Protein AF-A0A967LYU1-F1 (afdb_monomer_lite)

Structure (mmCIF, N/CA/C/O backbone):
data_AF-A0A967LYU1-F1
#
_entry.id   AF-A0A967LYU1-F1
#
loop_
_atom_site.group_PDB
_atom_site.id
_atom_site.type_symbol
_atom_site.label_atom_id
_atom_site.label_alt_id
_atom_site.label_comp_id
_atom_site.label_asym_id
_atom_site.label_entity_id
_atom_site.label_seq_id
_atom_site.pdbx_PDB_ins_code
_atom_site.Cartn_x
_atom_site.Cartn_y
_atom_site.Cartn_z
_atom_site.occupancy
_atom_site.B_iso_or_equiv
_atom_site.auth_seq_id
_atom_site.auth_comp_id
_atom_site.auth_asym_id
_atom_site.auth_atom_id
_atom_site.pdbx_PDB_model_num
ATOM 1 N N . MET A 1 1 ? 32.758 17.724 -33.405 1.00 44.81 1 MET A N 1
ATOM 2 C CA . MET A 1 1 ? 33.498 16.741 -32.585 1.00 44.81 1 MET A CA 1
ATOM 3 C C . MET A 1 1 ? 33.415 15.389 -33.288 1.00 44.81 1 MET A C 1
ATOM 5 O O . MET A 1 1 ? 32.341 14.811 -33.325 1.00 44.81 1 MET A O 1
ATOM 9 N N . ARG A 1 2 ? 34.485 14.933 -33.956 1.00 38.00 2 ARG A N 1
ATOM 10 C CA . ARG A 1 2 ? 34.539 13.580 -34.544 1.00 38.00 2 ARG A CA 1
ATOM 11 C C . ARG A 1 2 ? 34.979 12.623 -33.440 1.00 38.00 2 ARG A C 1
ATOM 13 O O . ARG A 1 2 ? 36.097 12.755 -32.949 1.00 38.00 2 ARG A O 1
ATOM 20 N N . LEU A 1 3 ? 34.100 11.717 -33.023 1.00 52.38 3 LEU A N 1
ATOM 21 C CA . LEU A 1 3 ? 34.439 10.693 -32.040 1.00 52.38 3 LEU A CA 1
ATOM 22 C C . LEU A 1 3 ? 35.198 9.561 -32.737 1.00 52.38 3 LEU A C 1
ATOM 24 O O . LEU A 1 3 ? 34.764 9.027 -33.756 1.00 52.38 3 LEU A O 1
ATOM 28 N N . ARG A 1 4 ? 36.376 9.255 -32.197 1.00 47.56 4 ARG A N 1
ATOM 29 C CA . ARG A 1 4 ? 37.277 8.197 -32.649 1.00 47.56 4 ARG A CA 1
ATOM 30 C C . ARG A 1 4 ? 36.665 6.847 -32.276 1.00 47.56 4 ARG A C 1
ATOM 32 O O . ARG A 1 4 ? 36.480 6.570 -31.096 1.00 47.56 4 ARG A O 1
ATOM 39 N N . GLN A 1 5 ? 36.379 6.014 -33.272 1.00 56.31 5 GLN A N 1
ATOM 40 C CA . GLN A 1 5 ? 36.040 4.610 -33.051 1.00 56.31 5 GLN A CA 1
ATOM 41 C C . GLN A 1 5 ? 37.274 3.902 -32.453 1.00 56.31 5 GLN A C 1
ATOM 43 O O . GLN A 1 5 ? 38.382 4.111 -32.966 1.00 56.31 5 GLN A O 1
ATOM 48 N N . PRO A 1 6 ? 37.145 3.112 -31.370 1.00 48.66 6 PRO A N 1
ATOM 49 C CA . PRO A 1 6 ? 38.273 2.361 -30.844 1.00 48.66 6 PRO A CA 1
ATOM 50 C C . PRO A 1 6 ? 38.676 1.306 -31.875 1.00 48.66 6 PRO A C 1
ATOM 52 O O . PRO A 1 6 ? 37.898 0.426 -32.240 1.00 48.66 6 PRO A O 1
ATOM 55 N N . SER A 1 7 ? 39.895 1.435 -32.388 1.00 59.81 7 SER A N 1
ATOM 56 C CA . SER A 1 7 ? 40.501 0.474 -33.298 1.00 59.81 7 SER A CA 1
ATOM 57 C C . SER A 1 7 ? 40.916 -0.765 -32.506 1.00 59.81 7 SER A C 1
ATOM 59 O O . SER A 1 7 ? 41.980 -0.774 -31.888 1.00 59.81 7 SER A O 1
ATOM 61 N N . GLY A 1 8 ? 40.061 -1.785 -32.514 1.00 43.12 8 GLY A N 1
ATOM 62 C CA . GLY A 1 8 ? 40.351 -3.108 -31.963 1.00 43.12 8 GLY A CA 1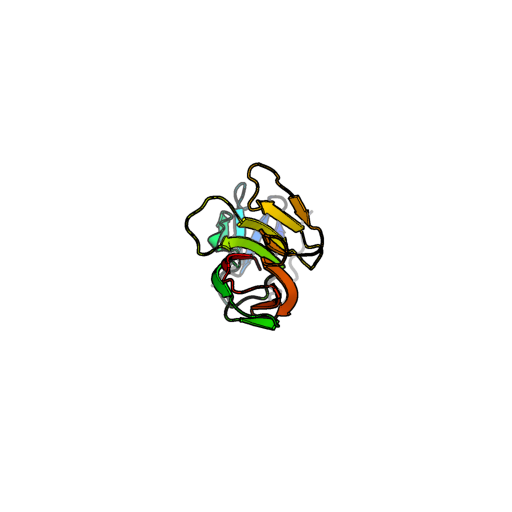
ATOM 63 C C . GLY A 1 8 ? 39.130 -3.727 -31.288 1.00 43.12 8 GLY A C 1
ATOM 64 O O . GLY A 1 8 ? 38.705 -3.246 -30.247 1.00 43.12 8 GLY A O 1
ATOM 65 N N . GLY A 1 9 ? 38.583 -4.790 -31.888 1.00 45.00 9 GLY A N 1
ATOM 66 C CA . GLY A 1 9 ? 37.728 -5.770 -31.207 1.00 45.00 9 GLY A CA 1
ATOM 67 C C . GLY A 1 9 ? 36.531 -5.213 -30.433 1.00 45.00 9 GLY A C 1
ATOM 68 O O . GLY A 1 9 ? 36.487 -5.353 -29.219 1.00 45.00 9 GLY A O 1
ATOM 69 N N . GLY A 1 10 ? 35.575 -4.613 -31.152 1.00 46.66 10 GLY A N 1
ATOM 70 C CA . GLY A 1 10 ? 34.153 -4.551 -30.784 1.00 46.66 10 GLY A CA 1
ATOM 71 C C . GLY A 1 10 ? 33.821 -4.256 -29.322 1.00 46.66 10 GLY A C 1
ATOM 72 O O . GLY A 1 10 ? 33.172 -5.066 -28.669 1.00 46.66 10 GLY A O 1
ATOM 73 N N . ALA A 1 11 ? 34.210 -3.091 -28.804 1.00 50.78 11 ALA A N 1
ATOM 74 C CA . ALA A 1 11 ? 33.555 -2.575 -27.609 1.00 50.78 11 ALA A CA 1
ATOM 75 C C . ALA A 1 11 ? 32.150 -2.098 -28.011 1.00 50.78 11 ALA A C 1
ATOM 77 O O . ALA A 1 11 ? 31.984 -1.004 -28.552 1.00 50.78 11 ALA A O 1
ATOM 78 N N . ASP A 1 12 ? 31.159 -2.964 -27.797 1.00 57.06 12 ASP A N 1
ATOM 79 C CA . ASP A 1 12 ? 29.726 -2.695 -27.917 1.00 57.06 12 ASP A CA 1
ATOM 80 C C . ASP A 1 12 ? 29.292 -1.586 -26.952 1.00 57.06 12 ASP A C 1
ATOM 82 O O . ASP A 1 12 ? 28.804 -1.831 -25.848 1.00 57.06 12 ASP A O 1
ATOM 86 N N . LEU A 1 13 ? 29.515 -0.342 -27.358 1.00 63.72 13 LEU A N 1
ATOM 87 C CA . LEU A 1 13 ? 29.147 0.829 -26.581 1.00 63.72 13 LEU A 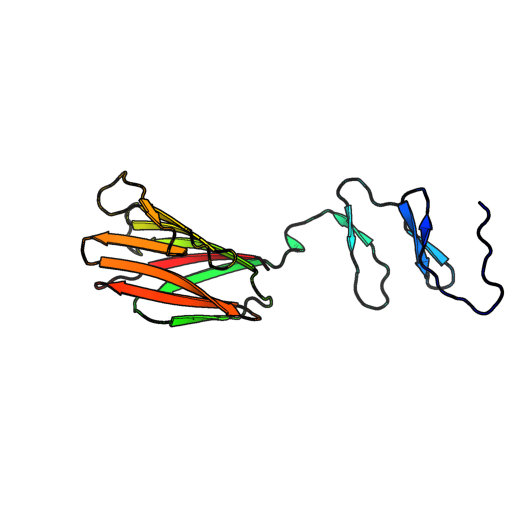CA 1
ATOM 88 C C . LEU A 1 13 ? 27.778 1.316 -27.044 1.00 63.72 13 LEU A C 1
ATOM 90 O O . LEU A 1 13 ? 27.624 1.786 -28.169 1.00 63.72 13 LEU A O 1
ATOM 94 N N . SER A 1 14 ? 26.785 1.222 -26.160 1.00 67.00 14 SER A N 1
ATOM 95 C CA . SER A 1 14 ? 25.561 2.009 -26.311 1.00 67.00 14 SER A CA 1
ATOM 96 C C . SER A 1 14 ? 25.877 3.463 -25.977 1.00 67.00 14 SER A C 1
ATOM 98 O O . SER A 1 14 ? 26.458 3.743 -24.927 1.00 67.00 14 SER A O 1
ATOM 100 N N . PHE A 1 15 ? 25.524 4.390 -26.865 1.00 73.62 15 PHE A N 1
ATOM 101 C CA . PHE A 1 15 ? 25.709 5.822 -26.635 1.00 73.62 15 PHE A CA 1
ATOM 102 C C . PHE A 1 15 ? 24.443 6.602 -26.982 1.00 73.62 15 PHE A C 1
ATOM 104 O O . PHE A 1 15 ? 23.700 6.238 -27.896 1.00 73.62 15 PHE A O 1
ATOM 111 N N . LEU A 1 16 ? 24.218 7.681 -26.231 1.00 77.69 16 LEU A N 1
ATOM 112 C CA . LEU A 1 16 ? 23.189 8.676 -26.513 1.00 77.69 16 LEU A CA 1
ATOM 113 C C . LEU A 1 16 ? 23.742 9.669 -27.529 1.00 77.69 16 LEU A C 1
ATOM 115 O O . LEU A 1 16 ? 24.867 10.154 -27.370 1.00 77.69 16 LEU A O 1
ATOM 119 N N . THR A 1 17 ? 22.971 9.980 -28.567 1.00 79.81 17 THR A N 1
ATOM 120 C CA . THR A 1 17 ? 23.340 11.064 -29.481 1.00 79.81 17 THR A CA 1
ATOM 121 C C . THR A 1 17 ? 22.752 12.396 -29.018 1.00 79.81 17 THR A C 1
ATOM 123 O O . THR A 1 17 ? 21.916 12.464 -28.117 1.00 79.81 17 THR A O 1
ATOM 126 N N . THR A 1 18 ? 23.192 13.487 -29.644 1.00 76.12 18 THR A N 1
ATOM 127 C CA . THR A 1 18 ? 22.700 14.843 -29.368 1.00 76.12 18 THR A CA 1
ATOM 128 C C . THR A 1 18 ? 21.202 15.013 -29.619 1.00 76.12 18 THR A C 1
ATOM 130 O O . THR A 1 18 ? 20.627 15.980 -29.132 1.00 76.12 18 THR A O 1
ATOM 133 N N . ASN A 1 19 ? 20.575 14.093 -30.360 1.00 77.75 19 ASN A N 1
ATOM 134 C CA . ASN A 1 19 ? 19.145 14.120 -30.660 1.00 77.75 19 ASN A CA 1
ATOM 135 C C . ASN A 1 19 ? 18.312 13.211 -29.732 1.00 77.75 19 ASN A C 1
ATOM 137 O O . ASN A 1 19 ? 17.124 13.032 -29.978 1.00 77.75 19 ASN A O 1
ATOM 141 N N . GLY A 1 20 ? 18.907 12.636 -28.677 1.00 76.56 20 GLY A N 1
ATOM 142 C CA . GLY A 1 20 ? 18.196 11.806 -27.690 1.00 76.56 20 GLY A CA 1
ATOM 143 C C . GLY A 1 20 ? 17.872 10.376 -28.145 1.00 76.56 20 GLY A C 1
ATOM 144 O O . GLY A 1 20 ? 17.233 9.623 -27.420 1.00 76.56 20 GLY A O 1
ATOM 145 N N . ASP A 1 21 ? 18.319 9.989 -29.333 1.00 83.50 21 ASP A N 1
ATOM 146 C CA . ASP A 1 21 ? 18.338 8.619 -29.837 1.00 83.50 21 ASP A CA 1
ATOM 147 C C . ASP A 1 21 ? 19.487 7.805 -29.227 1.00 83.50 21 ASP A C 1
ATOM 149 O O . ASP A 1 21 ? 20.522 8.341 -28.816 1.00 83.50 21 ASP A O 1
ATOM 153 N N . MET A 1 22 ? 19.298 6.487 -29.200 1.00 85.25 22 MET A N 1
ATOM 154 C CA . MET A 1 22 ? 20.253 5.535 -28.647 1.00 85.25 22 MET A CA 1
ATOM 155 C C . MET A 1 22 ? 20.734 4.583 -29.739 1.00 85.25 22 MET A C 1
ATOM 157 O O . MET A 1 22 ? 19.934 4.004 -30.471 1.00 85.25 22 MET A O 1
ATOM 161 N N . VAL A 1 23 ? 22.046 4.380 -29.835 1.00 82.69 23 VAL A N 1
ATOM 162 C CA . VAL A 1 23 ? 22.607 3.312 -30.674 1.00 82.69 23 VAL A CA 1
ATOM 163 C C . VAL A 1 23 ? 22.715 2.042 -29.834 1.00 82.69 23 VAL A C 1
ATOM 165 O O . VAL A 1 23 ? 23.359 2.050 -28.787 1.00 82.69 23 VAL A O 1
ATOM 168 N N . VAL A 1 24 ? 22.053 0.970 -30.271 1.00 79.38 24 VAL A N 1
ATOM 169 C CA . VAL A 1 24 ? 21.957 -0.328 -29.585 1.00 79.38 24 VAL A CA 1
ATOM 170 C C . VAL A 1 24 ? 22.561 -1.446 -30.428 1.00 79.38 24 VAL A C 1
ATOM 172 O O . VAL A 1 24 ? 22.731 -1.313 -31.640 1.00 79.38 24 VAL A O 1
ATOM 175 N N . ARG A 1 25 ? 22.859 -2.585 -29.800 1.00 78.19 25 ARG A N 1
ATOM 176 C CA . ARG A 1 25 ? 23.285 -3.783 -30.528 1.00 78.19 25 ARG A CA 1
ATOM 177 C C . ARG A 1 25 ? 22.097 -4.404 -31.277 1.00 78.19 25 ARG A C 1
ATOM 179 O O . ARG A 1 25 ? 21.074 -4.718 -30.667 1.00 78.19 25 ARG A O 1
ATOM 186 N N . GLY A 1 26 ? 22.240 -4.586 -32.585 1.00 74.31 26 GLY A N 1
ATOM 187 C CA . GLY A 1 26 ? 21.353 -5.387 -33.426 1.00 74.31 26 GLY A CA 1
ATOM 188 C C . GLY A 1 26 ? 21.762 -6.857 -33.504 1.00 74.31 26 GLY A C 1
ATOM 189 O O . GLY A 1 26 ? 22.657 -7.308 -32.795 1.00 74.31 26 GLY A O 1
ATOM 190 N N . LEU A 1 27 ? 21.087 -7.631 -34.356 1.00 72.94 27 LEU A N 1
ATOM 191 C CA . LEU A 1 27 ? 21.417 -9.055 -34.542 1.00 72.94 27 LEU A CA 1
ATOM 192 C C . LEU A 1 27 ? 22.729 -9.255 -35.314 1.00 72.94 27 LEU A C 1
ATOM 194 O O . LEU A 1 27 ? 23.469 -10.194 -35.033 1.00 72.94 27 LEU A O 1
ATOM 198 N N . THR A 1 28 ? 23.014 -8.370 -36.267 1.00 76.19 28 THR A N 1
ATOM 199 C CA . THR A 1 28 ? 24.223 -8.403 -37.104 1.00 76.19 28 THR A CA 1
ATOM 200 C C . THR A 1 28 ? 25.041 -7.121 -37.004 1.00 76.19 28 THR A C 1
ATOM 202 O O . THR A 1 28 ? 26.265 -7.190 -37.034 1.00 76.19 28 THR A O 1
ATOM 205 N N . ASP A 1 29 ? 24.384 -5.973 -36.821 1.00 80.62 29 ASP A N 1
ATOM 206 C CA . ASP A 1 29 ? 25.004 -4.647 -36.852 1.00 80.62 29 ASP A CA 1
ATOM 207 C C . ASP A 1 29 ? 24.508 -3.763 -35.705 1.00 80.62 29 ASP A C 1
ATOM 209 O O . ASP A 1 29 ? 23.533 -4.084 -35.026 1.00 80.62 29 ASP A O 1
ATOM 213 N N . ALA A 1 30 ? 25.164 -2.625 -35.480 1.00 80.75 30 ALA A N 1
ATOM 214 C CA . ALA A 1 30 ? 24.623 -1.600 -34.594 1.00 80.75 30 ALA A CA 1
ATOM 215 C C . ALA A 1 30 ? 23.359 -0.988 -35.215 1.00 80.75 30 ALA A C 1
ATOM 217 O O . ALA A 1 30 ? 23.334 -0.633 -36.393 1.00 80.75 30 ALA A O 1
ATOM 218 N N . GLU A 1 31 ? 22.320 -0.826 -34.408 1.00 85.44 31 GLU A N 1
ATOM 219 C CA . GLU A 1 31 ? 21.038 -0.276 -34.826 1.00 85.44 31 GLU A CA 1
ATOM 220 C C . GLU A 1 31 ? 20.716 0.993 -34.047 1.00 85.44 31 GLU A C 1
ATOM 222 O O . GLU A 1 31 ? 21.157 1.196 -32.916 1.00 85.44 31 GLU A O 1
ATOM 227 N N . ARG A 1 32 ? 19.920 1.865 -34.657 1.00 84.31 32 ARG A N 1
ATOM 228 C CA . ARG A 1 32 ? 19.499 3.126 -34.055 1.00 84.31 32 ARG A CA 1
ATOM 229 C C . ARG A 1 32 ? 18.088 2.974 -33.500 1.00 84.31 32 ARG A C 1
ATOM 231 O O . ARG A 1 32 ? 17.146 2.798 -34.267 1.00 84.31 32 ARG A O 1
ATOM 238 N N . LEU A 1 33 ? 17.936 3.089 -32.187 1.00 87.62 33 LEU A N 1
ATOM 239 C CA . LEU A 1 33 ? 16.646 3.299 -31.546 1.00 87.62 33 LEU A CA 1
ATOM 240 C C . LEU A 1 33 ? 16.360 4.803 -31.567 1.00 87.62 33 LEU A C 1
ATOM 242 O O . LEU A 1 33 ? 17.081 5.580 -30.937 1.00 87.62 33 LEU A O 1
ATOM 246 N N . ALA A 1 34 ? 15.347 5.215 -32.333 1.00 88.69 34 ALA A N 1
ATOM 247 C CA . ALA A 1 34 ? 14.929 6.614 -32.409 1.00 88.69 34 ALA A CA 1
ATOM 248 C C . ALA A 1 34 ? 14.614 7.174 -31.013 1.00 88.69 34 ALA A C 1
ATOM 250 O O . ALA A 1 34 ? 14.330 6.413 -30.093 1.00 88.69 34 ALA A O 1
ATOM 251 N N . SER A 1 35 ? 14.673 8.494 -30.848 1.00 89.56 35 SER A N 1
ATOM 252 C CA . SER A 1 35 ? 14.219 9.151 -29.620 1.00 89.56 35 SER A CA 1
ATOM 253 C C . SER A 1 35 ? 12.742 8.841 -29.361 1.00 89.56 35 SER A C 1
ATOM 255 O O . SER A 1 35 ? 11.951 8.857 -30.307 1.00 89.56 35 SER A O 1
ATOM 257 N N . GLY A 1 36 ? 12.374 8.612 -28.100 1.00 89.06 36 GLY A N 1
ATOM 258 C CA . GLY A 1 36 ? 10.972 8.474 -27.706 1.00 89.06 36 GLY A CA 1
ATOM 259 C C . GLY A 1 36 ? 10.170 9.749 -27.968 1.00 89.06 36 GLY A C 1
ATOM 260 O O . GLY A 1 36 ? 10.723 10.852 -28.055 1.00 89.06 36 GLY A O 1
ATOM 261 N N . ALA A 1 37 ? 8.860 9.592 -28.100 1.00 90.50 37 ALA A N 1
ATOM 262 C CA . ALA A 1 37 ? 7.902 10.680 -28.144 1.00 90.50 37 ALA A CA 1
ATOM 263 C C . ALA A 1 37 ? 7.677 11.295 -26.749 1.00 90.50 37 ALA A C 1
ATOM 265 O O . ALA A 1 37 ? 8.168 10.825 -25.720 1.00 90.50 37 ALA A O 1
ATOM 266 N N . VAL A 1 38 ? 6.914 12.390 -26.708 1.00 89.62 38 VAL A N 1
ATOM 267 C CA . VAL A 1 38 ? 6.494 13.013 -25.446 1.00 89.62 38 VAL A CA 1
ATOM 268 C C . VAL A 1 38 ? 5.687 12.003 -24.622 1.00 89.62 38 VAL A C 1
ATOM 270 O O . VAL A 1 38 ? 4.758 11.401 -25.145 1.00 89.62 38 VAL A O 1
ATOM 273 N N . ASN A 1 39 ? 6.007 11.885 -23.329 1.00 88.19 39 ASN A N 1
ATOM 274 C CA . ASN A 1 39 ? 5.415 10.946 -22.359 1.00 88.19 39 ASN A CA 1
ATOM 275 C C . ASN A 1 39 ? 5.771 9.463 -22.545 1.00 88.19 39 ASN A C 1
ATOM 277 O O . ASN A 1 39 ? 5.265 8.628 -21.791 1.00 88.19 39 ASN A O 1
ATOM 281 N N . GLU A 1 40 ? 6.683 9.141 -23.461 1.00 91.25 40 GLU A N 1
ATOM 282 C CA . GLU A 1 40 ? 7.263 7.807 -23.532 1.00 91.25 40 GLU A CA 1
ATOM 283 C C . GLU A 1 40 ? 8.500 7.688 -22.636 1.00 91.25 40 GLU A C 1
ATOM 285 O O . GLU A 1 40 ? 9.259 8.639 -22.426 1.00 91.25 40 GLU A O 1
ATOM 290 N N . PHE A 1 41 ? 8.729 6.484 -22.124 1.00 89.88 41 PHE A N 1
ATOM 291 C CA . PHE A 1 41 ? 9.934 6.136 -21.382 1.00 89.88 41 PHE A CA 1
ATOM 292 C C . PHE A 1 41 ? 10.548 4.850 -21.927 1.00 89.88 41 PHE A C 1
ATOM 294 O O . PHE A 1 41 ? 9.867 3.999 -22.500 1.00 89.88 41 PHE A O 1
ATOM 301 N N . LEU A 1 42 ? 11.863 4.721 -21.759 1.00 90.56 42 LEU A N 1
ATOM 302 C CA . LEU A 1 42 ? 12.600 3.557 -22.226 1.00 90.56 42 LEU A CA 1
ATOM 303 C C . LEU A 1 42 ? 12.369 2.388 -21.261 1.00 90.56 42 LEU A C 1
ATOM 305 O O . LEU A 1 42 ? 12.765 2.450 -20.096 1.00 90.56 42 LEU A O 1
ATOM 309 N N . MET A 1 43 ? 11.754 1.314 -21.748 1.00 90.50 43 MET A N 1
ATOM 310 C CA . MET A 1 43 ? 11.451 0.107 -20.986 1.00 90.50 43 MET A CA 1
ATOM 311 C C . MET A 1 43 ? 12.273 -1.081 -21.491 1.00 90.50 43 MET A C 1
ATOM 313 O O . MET A 1 43 ? 12.315 -1.375 -22.686 1.00 90.50 43 MET A O 1
ATOM 317 N N . GLY A 1 44 ? 12.909 -1.802 -20.566 1.00 89.44 44 GLY A N 1
ATOM 318 C CA . GLY A 1 44 ? 13.560 -3.076 -20.867 1.00 89.44 44 GLY A CA 1
ATOM 319 C C . GLY A 1 44 ? 12.540 -4.197 -21.078 1.00 89.44 44 GLY A C 1
ATOM 320 O O . GLY A 1 44 ? 11.577 -4.304 -20.326 1.00 89.44 44 GLY A O 1
ATOM 321 N N . GLN A 1 45 ? 12.773 -5.059 -22.069 1.00 88.62 45 GLN A N 1
ATOM 322 C CA . GLN A 1 45 ? 11.862 -6.161 -22.420 1.00 88.6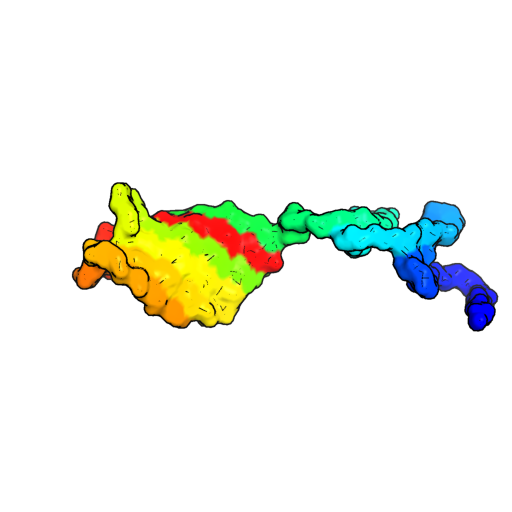2 45 GLN A CA 1
ATOM 323 C C . GLN A 1 45 ? 12.293 -7.531 -21.865 1.00 88.62 45 GLN A C 1
ATOM 325 O O . GLN A 1 45 ? 11.663 -8.544 -22.149 1.00 88.62 45 GLN A O 1
ATOM 330 N N . GLY A 1 46 ? 13.363 -7.576 -21.069 1.00 85.50 46 GLY A N 1
ATOM 331 C CA . GLY A 1 46 ? 13.977 -8.816 -20.595 1.00 85.50 46 GLY A CA 1
ATOM 332 C C . GLY A 1 46 ? 15.274 -9.154 -21.333 1.00 85.50 46 GLY A C 1
ATOM 333 O O . GLY A 1 46 ? 15.706 -8.446 -22.243 1.00 85.50 46 GLY A O 1
ATOM 334 N N . ALA A 1 47 ? 15.943 -10.217 -20.886 1.00 85.12 47 ALA A N 1
ATOM 335 C CA . ALA A 1 47 ? 17.269 -10.576 -21.376 1.00 85.12 47 ALA A CA 1
ATOM 336 C C . ALA A 1 47 ? 17.253 -10.918 -22.877 1.00 85.12 47 ALA A C 1
ATOM 338 O O . ALA A 1 47 ? 16.425 -11.700 -23.335 1.00 85.12 47 ALA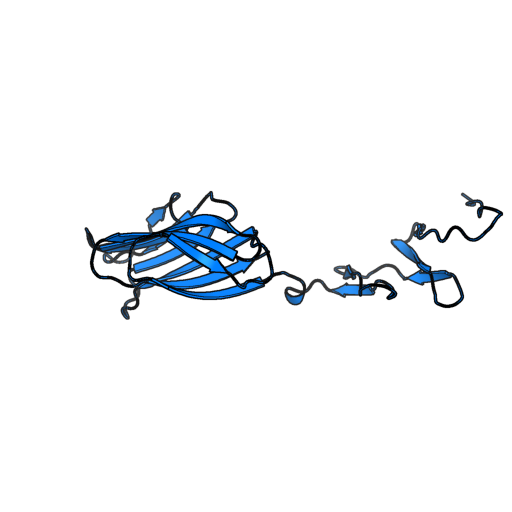 A O 1
ATOM 339 N N . GLY A 1 48 ? 18.194 -10.346 -23.632 1.00 80.25 48 GLY A N 1
ATOM 340 C CA . GLY A 1 48 ? 18.351 -10.601 -25.068 1.00 80.25 48 GLY A CA 1
ATOM 341 C C . GLY A 1 48 ? 17.379 -9.841 -25.977 1.00 80.25 48 GLY A C 1
ATOM 342 O O . GLY A 1 48 ? 17.518 -9.923 -27.195 1.00 80.25 48 GLY A O 1
ATOM 343 N N . LEU A 1 49 ? 16.438 -9.077 -25.415 1.00 84.94 49 LEU A N 1
ATOM 344 C CA . LEU A 1 49 ? 15.531 -8.213 -26.168 1.00 84.94 49 LEU A CA 1
ATOM 345 C C . LEU A 1 49 ? 15.985 -6.752 -26.086 1.00 84.94 49 LEU A C 1
ATOM 347 O O . LEU A 1 49 ? 16.505 -6.296 -25.064 1.00 84.94 49 LEU A O 1
ATOM 351 N N . LYS A 1 50 ? 15.796 -6.011 -27.180 1.00 83.44 50 LYS A N 1
ATOM 352 C CA . LYS A 1 50 ? 16.086 -4.572 -27.227 1.00 83.44 50 LYS A CA 1
ATOM 353 C C . LYS A 1 50 ? 15.061 -3.817 -26.374 1.00 83.44 50 LYS A C 1
ATOM 355 O O . LYS A 1 50 ? 13.923 -4.261 -26.269 1.00 83.44 50 LYS A O 1
ATOM 360 N N . PRO A 1 51 ? 15.427 -2.688 -25.754 1.00 88.62 51 PRO A N 1
ATOM 361 C CA . PRO A 1 51 ? 14.448 -1.862 -25.067 1.00 88.62 51 PRO A CA 1
ATOM 362 C C . PRO A 1 51 ? 13.512 -1.178 -26.071 1.00 88.62 51 PRO A C 1
ATOM 364 O O . PRO A 1 51 ? 13.880 -0.952 -27.226 1.00 88.62 51 PRO A O 1
ATOM 367 N N . ILE A 1 52 ? 12.318 -0.826 -25.606 1.00 90.38 52 ILE A N 1
ATOM 368 C CA . ILE A 1 52 ? 11.299 -0.114 -26.383 1.00 90.38 52 ILE A CA 1
ATOM 369 C C . ILE A 1 52 ? 10.915 1.183 -25.685 1.00 90.38 52 ILE A C 1
ATOM 371 O O . ILE A 1 52 ? 11.068 1.310 -24.471 1.00 90.38 52 ILE A O 1
ATOM 375 N N . TRP A 1 53 ? 10.386 2.128 -26.451 1.00 91.88 53 TRP A N 1
ATOM 376 C CA . TRP A 1 53 ? 9.643 3.247 -25.889 1.00 91.88 53 TRP A CA 1
ATOM 377 C C . TRP A 1 53 ? 8.221 2.787 -25.598 1.00 91.88 53 TRP A C 1
ATOM 379 O O . TRP A 1 53 ? 7.596 2.134 -26.433 1.00 91.88 53 TRP A O 1
ATOM 389 N N . ALA A 1 54 ? 7.756 3.055 -24.385 1.00 91.19 54 ALA A N 1
ATOM 390 C CA . ALA A 1 54 ? 6.412 2.719 -23.951 1.00 91.19 54 ALA A CA 1
ATOM 391 C C . ALA A 1 54 ? 5.749 3.949 -23.335 1.00 91.19 54 ALA A C 1
ATOM 393 O O . ALA A 1 54 ? 6.403 4.728 -22.635 1.00 91.19 54 ALA A O 1
ATOM 394 N N . ASP A 1 55 ? 4.445 4.081 -23.556 1.00 92.12 55 ASP A N 1
ATOM 395 C CA . ASP A 1 55 ? 3.616 5.046 -22.844 1.00 92.12 55 ASP A CA 1
ATOM 396 C C . ASP A 1 55 ? 3.574 4.708 -21.358 1.00 92.12 55 ASP A C 1
ATOM 398 O O . ASP A 1 55 ? 3.450 3.544 -20.975 1.00 92.12 55 ASP A O 1
ATOM 402 N N . PHE A 1 56 ? 3.619 5.715 -20.487 1.00 84.50 56 PHE A N 1
ATOM 403 C CA . PHE A 1 56 ? 3.375 5.473 -19.068 1.00 84.50 56 PHE A CA 1
ATOM 404 C C . PHE A 1 56 ? 1.957 4.939 -18.833 1.00 84.50 56 PHE A C 1
ATOM 406 O O . PHE A 1 56 ? 0.964 5.610 -19.107 1.00 84.50 56 PHE A O 1
ATOM 413 N N . SER A 1 57 ? 1.875 3.738 -18.258 1.00 86.12 57 SER A N 1
ATOM 414 C CA . SER A 1 57 ? 0.629 3.109 -17.831 1.00 86.12 57 SER A CA 1
ATOM 415 C C . SER A 1 57 ? 0.701 2.703 -16.364 1.00 86.12 57 SER A C 1
ATOM 417 O O . SER A 1 57 ? 1.719 2.203 -15.878 1.00 86.12 57 SER A O 1
ATOM 419 N N . PHE A 1 58 ? -0.435 2.824 -15.673 1.00 82.38 58 PHE A N 1
ATOM 420 C CA . PHE A 1 58 ? -0.635 2.253 -14.340 1.00 82.38 58 PHE A CA 1
ATOM 421 C C . PHE A 1 58 ? -0.437 0.731 -14.311 1.00 82.38 58 PHE A C 1
ATOM 423 O O . PHE A 1 58 ? -0.262 0.159 -13.236 1.00 82.38 58 PHE A O 1
ATOM 430 N N . ASP A 1 59 ? -0.459 0.053 -15.458 1.00 85.25 59 ASP A N 1
ATOM 431 C CA . ASP A 1 59 ? -0.186 -1.384 -15.569 1.00 85.25 59 ASP A CA 1
ATOM 432 C C . ASP A 1 59 ? 1.265 -1.765 -15.332 1.00 85.25 59 ASP A C 1
ATOM 434 O O . ASP A 1 59 ? 1.530 -2.891 -14.920 1.00 85.25 59 ASP A O 1
ATOM 438 N N . TYR A 1 60 ? 2.181 -0.807 -15.448 1.00 85.19 60 TYR A N 1
ATOM 439 C CA . TYR A 1 60 ? 3.585 -1.010 -15.107 1.00 85.19 60 TYR A CA 1
ATOM 440 C C . TYR A 1 60 ? 3.892 -0.756 -13.629 1.00 85.19 60 TYR A C 1
ATOM 442 O O . TYR A 1 60 ? 5.019 -0.968 -13.187 1.00 85.19 60 TYR A O 1
ATOM 450 N N . MET A 1 61 ? 2.902 -0.312 -12.849 1.00 87.69 61 MET A N 1
ATOM 451 C CA . MET A 1 61 ? 3.052 -0.125 -11.411 1.00 87.69 61 MET A CA 1
ATOM 452 C C . MET A 1 61 ? 2.712 -1.402 -10.648 1.00 87.69 61 MET A C 1
ATOM 454 O O . MET A 1 61 ? 1.687 -2.042 -10.891 1.00 87.69 61 MET A O 1
ATOM 458 N N . ASN A 1 62 ? 3.521 -1.698 -9.632 1.00 94.12 62 ASN A N 1
ATOM 459 C CA . ASN A 1 62 ? 3.178 -2.676 -8.610 1.00 94.12 62 ASN A CA 1
ATOM 460 C C . ASN A 1 62 ? 1.964 -2.172 -7.824 1.00 94.12 62 ASN A C 1
ATOM 462 O O . ASN A 1 62 ? 2.065 -1.235 -7.030 1.00 94.12 62 ASN A O 1
ATOM 466 N N . LYS A 1 63 ? 0.802 -2.776 -8.073 1.00 94.88 63 LYS A N 1
ATOM 467 C CA . LYS A 1 63 ? -0.465 -2.403 -7.445 1.00 94.88 63 LYS A CA 1
ATOM 468 C C . LYS A 1 63 ? -1.242 -3.638 -7.021 1.00 94.88 63 LYS A C 1
ATOM 470 O O . LYS A 1 63 ? -1.274 -4.636 -7.735 1.00 94.88 63 LYS A O 1
ATOM 475 N N . HIS A 1 64 ? -1.898 -3.559 -5.871 1.00 95.88 64 HIS A N 1
ATOM 476 C CA . HIS A 1 64 ? -2.798 -4.604 -5.399 1.00 95.88 64 HIS A CA 1
ATOM 477 C C . HIS A 1 64 ? -4.015 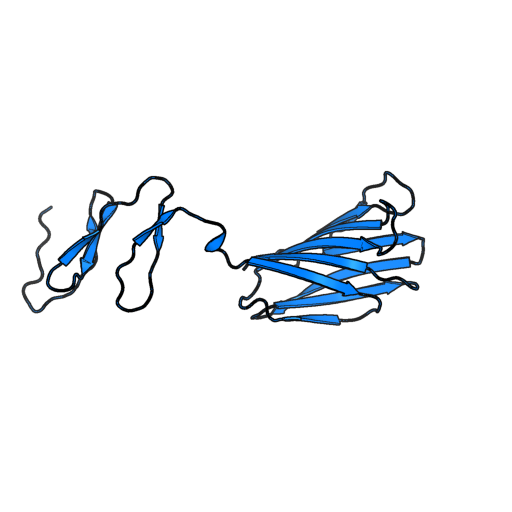-3.988 -4.719 1.00 95.88 64 HIS A C 1
ATOM 479 O O . HIS A 1 64 ? -3.875 -3.161 -3.818 1.00 95.88 64 HIS A O 1
ATOM 485 N N . VAL A 1 65 ? -5.207 -4.415 -5.134 1.00 96.25 65 VAL A N 1
ATOM 486 C CA . VAL A 1 65 ? -6.461 -4.092 -4.451 1.00 96.25 65 VAL A CA 1
ATOM 487 C C . VAL A 1 65 ? -6.895 -5.323 -3.683 1.00 96.25 65 VAL A C 1
ATOM 489 O O . VAL A 1 65 ? -7.119 -6.374 -4.278 1.00 96.25 65 VAL A O 1
ATOM 492 N N . GLY A 1 66 ? -7.027 -5.185 -2.370 1.00 96.69 66 GLY A N 1
ATOM 493 C CA . GLY A 1 66 ? -7.405 -6.292 -1.509 1.00 96.69 66 GLY A CA 1
ATOM 494 C C . GLY A 1 66 ? -8.537 -5.941 -0.561 1.00 96.69 66 GLY A C 1
ATOM 495 O O . GLY A 1 66 ? -8.979 -4.790 -0.446 1.00 96.69 66 GLY A O 1
ATOM 496 N N . TYR A 1 67 ? -9.009 -6.967 0.139 1.00 95.81 67 TYR A N 1
ATOM 497 C CA . TYR A 1 67 ? -9.996 -6.814 1.189 1.00 95.81 67 TYR A CA 1
ATOM 498 C C . TYR A 1 67 ? -9.763 -7.769 2.351 1.00 95.81 67 TYR A C 1
ATOM 500 O O . TYR A 1 67 ? -9.200 -8.846 2.180 1.00 95.81 67 TYR A O 1
ATOM 508 N N . PHE A 1 68 ? -10.232 -7.374 3.528 1.00 94.12 68 PHE A N 1
ATOM 509 C CA . PHE A 1 68 ? -10.304 -8.243 4.696 1.00 94.12 68 PHE A CA 1
ATOM 510 C C . PHE A 1 68 ? -11.368 -7.738 5.672 1.00 94.12 68 PHE A C 1
ATOM 512 O O . PHE A 1 68 ? -11.792 -6.583 5.607 1.00 94.12 68 PHE A O 1
ATOM 519 N N . THR A 1 69 ? -11.756 -8.604 6.604 1.00 92.88 69 THR A N 1
ATOM 520 C CA . THR A 1 69 ? -12.634 -8.271 7.729 1.00 92.88 69 THR A CA 1
ATOM 521 C C . THR A 1 69 ? -11.882 -8.523 9.031 1.00 92.88 69 THR A C 1
ATOM 523 O O . THR A 1 69 ? -11.113 -9.482 9.132 1.00 92.88 69 THR A O 1
ATOM 526 N N . ARG A 1 70 ? -12.090 -7.679 10.046 1.00 92.06 70 ARG A N 1
ATOM 527 C CA . ARG A 1 70 ? -11.458 -7.850 11.360 1.00 92.06 70 ARG A CA 1
ATOM 528 C C . ARG A 1 70 ? -12.457 -7.699 12.497 1.00 92.06 70 ARG A C 1
ATOM 530 O O . ARG A 1 70 ? -13.111 -6.670 12.584 1.00 92.06 70 ARG A O 1
ATOM 537 N N . SER A 1 71 ? -12.502 -8.695 13.382 1.00 89.81 71 SER A N 1
ATOM 538 C CA . SER A 1 71 ? -13.429 -8.779 14.522 1.00 89.81 71 SER A CA 1
ATOM 539 C C . SER A 1 71 ? -12.755 -8.997 15.884 1.00 89.81 71 SER A C 1
ATOM 541 O O . SER A 1 71 ? -13.436 -9.088 16.900 1.00 89.81 71 SER A O 1
ATOM 543 N N . VAL A 1 72 ? -11.418 -9.083 15.928 1.00 90.00 72 VAL A N 1
ATOM 544 C CA . VAL A 1 72 ? -10.647 -9.305 17.166 1.00 90.00 72 VAL A CA 1
ATOM 545 C C . VAL A 1 72 ? -9.408 -8.406 17.240 1.00 90.00 72 VAL A C 1
ATOM 547 O O . VAL A 1 72 ? -8.855 -8.008 16.214 1.00 90.00 72 VAL A O 1
ATOM 550 N N . SER A 1 73 ? -8.942 -8.089 18.450 1.00 94.38 73 SER A N 1
ATOM 551 C CA . SER A 1 73 ? -7.677 -7.367 18.671 1.00 94.38 73 SER A CA 1
ATOM 552 C C . SER A 1 73 ? -6.458 -8.208 18.287 1.00 94.38 73 SER A C 1
ATOM 554 O O . SER A 1 73 ? -6.526 -9.432 18.193 1.00 94.38 73 SER A O 1
ATOM 556 N N . GLY A 1 74 ? -5.330 -7.544 18.048 1.00 95.50 74 GLY A N 1
ATOM 557 C CA . GLY A 1 74 ? -4.040 -8.180 17.797 1.00 95.50 74 GLY A CA 1
ATOM 558 C C . GLY A 1 74 ? -3.510 -7.969 16.384 1.00 95.50 74 GLY A C 1
ATOM 559 O O . GLY A 1 74 ? -4.143 -7.340 15.533 1.00 95.50 74 GLY A O 1
ATOM 560 N N . GLY A 1 75 ? -2.310 -8.492 16.169 1.00 96.44 75 GLY A N 1
ATOM 561 C CA . GLY A 1 75 ? -1.552 -8.321 14.942 1.00 96.44 75 GLY A CA 1
ATOM 562 C C . GLY A 1 75 ? -1.863 -9.332 13.852 1.00 96.44 75 GLY A C 1
ATOM 563 O O . GLY A 1 75 ? -2.081 -10.506 14.144 1.00 96.44 75 GLY A O 1
ATOM 564 N N . VAL A 1 76 ? -1.839 -8.879 12.600 1.00 96.75 76 VAL A N 1
ATOM 565 C CA . VAL A 1 76 ? -2.045 -9.724 11.417 1.00 96.75 76 VAL A CA 1
ATOM 566 C C . VAL A 1 76 ? -1.103 -9.300 10.297 1.00 96.75 76 VAL A C 1
ATOM 568 O O . VAL A 1 76 ? -1.001 -8.109 9.994 1.00 96.75 76 VAL A O 1
ATOM 571 N N . SER A 1 77 ? -0.466 -10.283 9.661 1.00 97.25 77 SER A N 1
ATOM 572 C CA . SER A 1 77 ? 0.263 -10.109 8.403 1.00 97.25 77 SER A CA 1
ATOM 573 C C . SER A 1 77 ? -0.666 -10.341 7.215 1.00 97.25 77 SER A C 1
ATOM 575 O O . SER A 1 77 ? -1.370 -11.347 7.164 1.00 97.25 77 SER A O 1
ATOM 577 N N . TYR A 1 78 ? -0.615 -9.438 6.247 1.00 96.69 78 TYR A N 1
ATOM 578 C CA . TYR A 1 78 ? -1.245 -9.570 4.941 1.00 96.69 78 TYR A CA 1
ATOM 579 C C . TYR A 1 78 ? -0.131 -9.712 3.908 1.00 96.69 78 TYR A C 1
ATOM 581 O O . TYR A 1 78 ? 0.614 -8.761 3.677 1.00 96.69 78 TYR A O 1
ATOM 589 N N . THR A 1 79 ? 0.013 -10.914 3.358 1.00 96.81 79 THR A N 1
ATOM 590 C CA . THR A 1 79 ? 1.079 -11.325 2.430 1.00 96.81 79 THR A CA 1
ATOM 591 C C . THR A 1 79 ? 0.491 -11.662 1.054 1.00 96.81 79 THR A C 1
ATOM 593 O O . THR A 1 79 ? -0.727 -11.614 0.871 1.00 96.81 79 THR A O 1
ATOM 596 N N . GLY A 1 80 ? 1.332 -12.001 0.074 1.00 95.62 80 GLY A N 1
ATOM 597 C CA . GLY A 1 80 ? 0.881 -12.374 -1.272 1.00 95.62 80 GLY A CA 1
ATOM 598 C C . GLY A 1 80 ? 0.667 -11.204 -2.238 1.00 95.62 80 GLY A C 1
ATOM 599 O O . GLY A 1 80 ? 0.034 -11.380 -3.278 1.00 95.62 80 GLY A O 1
ATOM 600 N N . LEU A 1 81 ? 1.212 -10.017 -1.951 1.00 95.62 81 LEU A N 1
ATOM 601 C CA . LEU A 1 81 ? 1.157 -8.881 -2.880 1.00 95.62 81 LEU A CA 1
ATOM 602 C C . LEU A 1 81 ? 2.100 -9.053 -4.079 1.00 95.62 81 LEU A C 1
ATOM 604 O O . LEU A 1 81 ? 1.937 -8.368 -5.080 1.00 95.62 81 LEU A O 1
ATOM 608 N N . SER A 1 82 ? 3.074 -9.969 -3.997 1.00 94.50 82 SER A N 1
ATOM 609 C CA . SER A 1 82 ? 4.158 -10.170 -4.983 1.00 94.50 82 SER A CA 1
ATOM 610 C C . SER A 1 82 ? 5.128 -8.989 -5.132 1.00 94.50 82 SER A C 1
ATOM 612 O O . SER A 1 82 ? 6.017 -9.012 -5.978 1.00 94.50 82 SER A O 1
ATOM 614 N N . PHE A 1 83 ? 5.001 -7.970 -4.281 1.00 95.69 83 PHE A N 1
ATOM 615 C CA . PHE A 1 83 ? 5.919 -6.841 -4.175 1.00 95.69 83 PHE A CA 1
ATOM 616 C C . PHE A 1 83 ? 5.962 -6.330 -2.734 1.00 95.69 83 PHE A C 1
ATOM 618 O O . PHE A 1 83 ? 5.038 -6.559 -1.953 1.00 95.69 83 PHE A O 1
ATOM 625 N N . SER A 1 84 ? 7.022 -5.595 -2.389 1.00 95.25 84 SER A N 1
ATOM 626 C CA . SER A 1 84 ? 7.131 -4.934 -1.087 1.00 95.25 84 SER A CA 1
ATOM 627 C C . SER A 1 84 ? 6.400 -3.597 -1.151 1.00 95.25 84 SER A C 1
ATOM 629 O O . SER A 1 84 ? 6.930 -2.673 -1.778 1.00 95.25 84 SER A O 1
ATOM 631 N N . PRO A 1 85 ? 5.219 -3.456 -0.522 1.00 95.31 85 PRO A N 1
ATOM 632 C CA . PRO A 1 85 ? 4.444 -2.236 -0.639 1.00 95.31 85 PRO A CA 1
ATOM 633 C C . PRO A 1 85 ? 5.208 -1.061 -0.021 1.00 95.31 85 PRO A C 1
ATOM 635 O O . PRO A 1 85 ? 5.995 -1.209 0.920 1.00 95.31 85 PRO A O 1
ATOM 638 N N . LYS A 1 86 ? 4.997 0.120 -0.593 1.00 93.00 86 LYS A N 1
ATOM 639 C CA . LYS A 1 86 ? 5.554 1.401 -0.149 1.00 93.00 86 LYS A CA 1
ATOM 640 C C . LYS A 1 86 ? 4.469 2.384 0.241 1.00 93.00 86 LYS A C 1
ATOM 642 O O . LYS A 1 86 ? 4.780 3.345 0.915 1.00 93.00 86 LYS A O 1
ATOM 647 N N . MET A 1 87 ? 3.222 2.161 -0.160 1.00 94.19 87 MET A N 1
ATOM 648 C CA . MET A 1 87 ? 2.088 2.977 0.247 1.00 94.19 87 MET A CA 1
ATOM 649 C C . MET A 1 87 ? 0.838 2.127 0.389 1.00 94.19 87 MET A C 1
ATOM 651 O O . MET A 1 87 ? 0.627 1.193 -0.382 1.00 94.19 87 MET A O 1
ATOM 655 N N . MET A 1 88 ? -0.005 2.500 1.343 1.00 96.12 88 MET A N 1
ATOM 656 C CA . MET A 1 88 ? -1.317 1.914 1.543 1.00 96.12 88 MET A CA 1
ATOM 657 C C . MET A 1 88 ? -2.372 3.009 1.634 1.00 96.12 88 MET A C 1
ATOM 659 O O . MET A 1 88 ? -2.191 3.999 2.348 1.00 96.12 88 MET A O 1
ATOM 663 N N . PHE A 1 89 ? -3.498 2.775 0.972 1.00 96.75 89 PHE A N 1
ATOM 664 C CA . PHE A 1 89 ? -4.755 3.470 1.214 1.00 96.75 89 PHE A CA 1
ATOM 665 C C . PHE A 1 89 ? -5.766 2.479 1.769 1.00 96.75 89 PHE A C 1
ATOM 667 O O . PHE A 1 89 ? -5.865 1.357 1.278 1.00 96.75 89 PHE A O 1
ATOM 674 N N . PHE A 1 90 ? -6.529 2.903 2.768 1.00 96.81 90 PHE A N 1
ATOM 675 C CA . PHE A 1 90 ? -7.532 2.100 3.446 1.00 96.81 90 PHE A CA 1
ATOM 676 C C . PHE A 1 90 ? -8.885 2.791 3.371 1.00 96.81 90 PHE A C 1
ATOM 678 O O . PHE A 1 90 ? -9.011 3.971 3.692 1.00 96.81 90 PHE A O 1
ATOM 685 N N . LEU A 1 91 ? -9.901 2.020 3.004 1.00 95.31 91 LEU A N 1
ATOM 686 C CA . LEU A 1 91 ? -11.307 2.355 3.161 1.00 95.31 91 LEU A CA 1
ATOM 687 C C . LEU A 1 91 ? -11.880 1.340 4.139 1.00 95.31 91 LEU A C 1
ATOM 689 O O . LEU A 1 91 ? -11.999 0.160 3.815 1.00 95.31 91 LEU A O 1
ATOM 693 N N . ALA A 1 92 ? -12.189 1.783 5.347 1.00 92.75 92 ALA A N 1
ATOM 694 C CA . ALA A 1 92 ? -12.634 0.912 6.419 1.00 92.75 92 ALA A CA 1
ATOM 695 C C . ALA A 1 92 ? -14.014 1.342 6.893 1.00 92.75 92 ALA A C 1
ATOM 697 O O . ALA A 1 92 ? -14.205 2.501 7.252 1.00 92.75 92 ALA A O 1
ATOM 698 N N . LYS A 1 93 ? -14.967 0.419 6.953 1.00 88.88 93 LYS A N 1
ATOM 699 C CA . LYS A 1 93 ? -16.323 0.701 7.426 1.00 88.88 93 LYS A CA 1
ATOM 700 C C . LYS A 1 93 ? -16.822 -0.377 8.370 1.00 88.88 93 LYS A C 1
ATOM 702 O O . LYS A 1 93 ? -16.368 -1.520 8.330 1.00 88.88 93 LYS A O 1
ATOM 707 N N . ASP A 1 94 ? -17.786 -0.011 9.196 1.00 83.38 94 ASP A N 1
ATOM 708 C CA . ASP A 1 94 ? -18.615 -0.990 9.882 1.00 83.38 94 ASP A CA 1
ATOM 709 C C . ASP A 1 94 ? -19.351 -1.884 8.860 1.00 83.38 94 ASP A C 1
ATOM 711 O O . ASP A 1 94 ? -19.747 -1.444 7.773 1.00 83.38 94 ASP A O 1
ATOM 715 N N . THR A 1 95 ? -19.523 -3.160 9.198 1.00 74.75 95 THR A N 1
ATOM 716 C CA . THR A 1 95 ? -20.353 -4.109 8.451 1.00 74.75 95 THR A CA 1
ATOM 717 C C . THR A 1 95 ? -21.840 -3.720 8.468 1.00 74.75 95 THR A C 1
ATOM 719 O O . THR A 1 95 ? -22.585 -4.138 7.585 1.00 74.75 95 THR A O 1
ATOM 722 N N . THR A 1 96 ? -22.277 -2.881 9.414 1.00 66.81 96 THR A N 1
ATOM 723 C CA . THR A 1 96 ? -23.672 -2.427 9.558 1.00 66.81 96 THR A CA 1
ATOM 724 C C . THR A 1 96 ? -24.063 -1.367 8.509 1.00 66.81 96 THR A C 1
ATOM 726 O O . THR A 1 96 ? -23.282 -0.481 8.179 1.00 66.81 96 THR A O 1
ATOM 729 N N . GLY A 1 97 ? -25.282 -1.453 7.962 1.00 63.78 97 GLY A N 1
ATOM 730 C CA . GLY A 1 97 ? -25.762 -0.698 6.789 1.00 63.78 97 GLY A CA 1
ATOM 731 C C . GLY A 1 97 ? -26.120 0.785 6.985 1.00 63.78 97 GLY A C 1
ATOM 732 O O . GLY A 1 97 ? -27.065 1.251 6.353 1.00 63.78 97 GLY A O 1
ATOM 733 N N . SER A 1 98 ? -25.411 1.528 7.838 1.00 69.19 98 SER A N 1
ATOM 734 C CA . SER A 1 98 ? -25.550 2.990 7.962 1.00 69.19 98 SER A CA 1
ATOM 735 C C . SER A 1 98 ? -24.344 3.721 7.345 1.00 69.19 98 SER A C 1
ATOM 737 O O . SER A 1 98 ? -23.283 3.132 7.152 1.00 69.19 98 SER A O 1
ATOM 739 N N . ASN A 1 99 ? -24.483 5.019 7.037 1.00 69.50 99 ASN A N 1
ATOM 740 C CA . ASN A 1 99 ? -23.375 5.875 6.560 1.00 69.50 99 ASN A CA 1
ATOM 741 C C . ASN A 1 99 ? -22.497 6.429 7.702 1.00 69.50 99 ASN A C 1
ATOM 743 O O . ASN A 1 99 ? -21.683 7.339 7.501 1.00 69.50 99 ASN A O 1
ATOM 747 N N . ASN A 1 100 ? -22.667 5.891 8.905 1.00 76.88 100 ASN A N 1
ATOM 748 C CA . ASN A 1 100 ? -21.855 6.227 10.062 1.00 76.88 100 ASN A CA 1
ATOM 749 C C . ASN A 1 100 ? -20.667 5.263 10.134 1.00 76.88 100 ASN A C 1
ATOM 751 O O . ASN A 1 100 ? -20.685 4.194 9.527 1.00 76.88 100 ASN A O 1
ATOM 755 N N . ASN A 1 101 ? -19.636 5.630 10.891 1.00 84.81 101 ASN A N 1
ATOM 756 C CA . ASN A 1 101 ? -18.569 4.701 11.271 1.00 84.81 101 ASN A CA 1
ATOM 757 C C . ASN A 1 101 ? -17.785 4.180 10.066 1.00 84.81 101 ASN A C 1
ATOM 759 O O . ASN A 1 101 ? -17.776 2.992 9.722 1.00 84.81 101 ASN A O 1
ATOM 763 N N . TRP A 1 102 ? -17.089 5.100 9.419 1.00 89.50 102 TRP A N 1
ATOM 764 C CA . TRP A 1 102 ? -16.124 4.785 8.382 1.00 89.50 102 TRP A CA 1
ATOM 765 C C . TRP A 1 102 ? -14.847 5.574 8.613 1.00 89.50 102 TRP A C 1
ATOM 767 O O . TRP A 1 102 ? -14.844 6.600 9.289 1.00 89.50 102 TRP A O 1
ATOM 777 N N . SER A 1 103 ? -13.760 5.086 8.035 1.00 92.06 103 SER A N 1
ATOM 778 C CA . SER A 1 103 ? -12.537 5.850 7.879 1.00 92.06 103 SER A CA 1
ATOM 779 C C . SER A 1 103 ? -11.946 5.670 6.500 1.00 92.06 103 SER A C 1
ATOM 781 O O . SER A 1 103 ? -12.021 4.596 5.900 1.00 92.06 103 SER A O 1
ATOM 783 N N . VAL A 1 104 ? -11.340 6.750 6.031 1.00 94.19 104 VAL A N 1
ATOM 784 C CA . VAL A 1 104 ? -10.412 6.744 4.913 1.00 94.19 104 VAL A CA 1
ATOM 785 C C . VAL A 1 104 ? -9.063 7.109 5.489 1.00 94.19 104 VAL A C 1
ATOM 787 O O . VAL A 1 104 ? -8.915 8.165 6.105 1.00 94.19 104 VAL A O 1
ATOM 790 N N . GLY A 1 105 ? -8.084 6.234 5.326 1.00 94.56 105 GLY A N 1
ATOM 791 C CA . GLY A 1 105 ? -6.755 6.484 5.849 1.00 94.56 105 GLY A CA 1
ATOM 792 C C . GLY A 1 105 ? -5.671 6.072 4.889 1.00 94.56 105 GLY A C 1
ATOM 793 O O . GLY A 1 105 ? -5.893 5.349 3.919 1.00 94.56 105 GLY A O 1
ATOM 794 N N . TRP A 1 106 ? -4.483 6.585 5.149 1.00 93.94 106 TRP A N 1
ATOM 795 C CA . TRP A 1 106 ? -3.324 6.318 4.328 1.00 93.94 106 TRP A CA 1
ATOM 796 C C . TRP A 1 106 ? -2.078 6.227 5.172 1.00 93.94 106 TRP A C 1
ATOM 798 O O . TRP A 1 106 ? -1.988 6.666 6.326 1.00 93.94 106 TRP A O 1
ATOM 808 N N . ASP A 1 107 ? -1.107 5.582 4.558 1.00 89.75 107 ASP A N 1
ATOM 809 C CA . ASP A 1 107 ? 0.027 5.081 5.269 1.00 89.75 107 ASP A CA 1
ATOM 810 C C . ASP A 1 107 ? 1.153 4.796 4.299 1.00 89.75 107 ASP A C 1
ATOM 812 O O . ASP A 1 107 ? 1.123 3.819 3.562 1.00 89.75 107 ASP A O 1
ATOM 816 N N . TYR A 1 108 ? 2.130 5.687 4.260 1.00 84.00 108 TYR A N 1
ATOM 817 C CA . TYR A 1 108 ? 3.256 5.538 3.348 1.00 84.00 108 TYR A CA 1
ATOM 818 C C . TYR A 1 108 ? 4.435 4.849 4.031 1.00 84.00 108 TYR A C 1
ATOM 820 O O . TYR A 1 108 ? 5.016 3.897 3.542 1.00 84.00 108 TYR A O 1
ATOM 828 N N . LYS A 1 109 ? 4.771 5.274 5.239 1.00 72.00 109 LYS A N 1
ATOM 829 C CA . LYS A 1 109 ? 5.703 4.555 6.109 1.00 72.00 109 LYS A CA 1
ATOM 830 C C . LYS A 1 109 ? 5.582 5.173 7.477 1.00 72.00 109 LYS A C 1
ATOM 832 O O . LYS A 1 109 ? 6.372 6.000 7.909 1.00 72.00 109 LYS A O 1
ATOM 837 N N . THR A 1 110 ? 4.445 4.835 8.065 1.00 75.31 110 THR A N 1
ATOM 838 C CA . THR A 1 110 ? 4.087 5.066 9.462 1.00 75.31 110 THR A CA 1
ATOM 839 C C . THR A 1 110 ? 3.840 6.485 9.934 1.00 75.31 110 THR A C 1
ATOM 841 O O . THR A 1 110 ? 3.544 6.664 11.111 1.00 75.31 110 THR A O 1
ATOM 844 N N . LYS A 1 111 ? 3.745 7.473 9.044 1.00 71.75 111 LYS A N 1
ATOM 845 C CA . LYS A 1 111 ? 3.167 8.773 9.430 1.00 71.75 111 LYS A CA 1
ATOM 846 C C . LYS A 1 111 ? 1.661 8.793 9.165 1.00 71.75 111 LYS A C 1
ATOM 848 O O . LYS A 1 111 ? 1.181 9.506 8.293 1.00 71.75 111 LYS A O 1
ATOM 853 N N . LYS A 1 112 ? 0.982 7.889 9.883 1.00 82.44 112 LYS A N 1
ATOM 854 C CA . LYS A 1 112 ? -0.412 7.457 9.705 1.00 82.44 112 LYS A CA 1
ATOM 855 C C . LYS A 1 112 ? -1.373 8.617 9.778 1.00 82.44 112 LYS A C 1
ATOM 857 O O . LYS A 1 112 ? -1.269 9.422 10.694 1.00 82.44 112 LYS A O 1
ATOM 862 N N . ILE A 1 113 ? -2.353 8.637 8.890 1.00 91.25 113 ILE A N 1
ATOM 863 C CA . ILE A 1 113 ? -3.495 9.525 9.030 1.00 91.25 113 ILE A CA 1
ATOM 864 C C . ILE A 1 113 ? -4.761 8.751 8.688 1.00 91.25 113 ILE A C 1
ATOM 866 O O . ILE A 1 113 ? -4.772 7.934 7.766 1.00 91.25 113 ILE A O 1
ATOM 870 N N . SER A 1 114 ? -5.831 9.032 9.418 1.00 93.25 114 SER A N 1
ATOM 871 C CA . SER A 1 114 ? -7.185 8.669 9.017 1.00 93.25 114 SER A CA 1
ATOM 872 C C . SER A 1 114 ? -8.130 9.839 9.226 1.00 93.25 114 SER A C 1
ATOM 874 O O . SER A 1 114 ? -8.076 10.530 10.244 1.00 93.25 114 SER A O 1
ATOM 876 N N . LEU A 1 115 ? -8.999 10.040 8.244 1.00 92.19 115 LEU A N 1
ATOM 877 C CA . LEU A 1 115 ? -10.234 10.794 8.379 1.00 92.19 115 LEU A CA 1
ATOM 878 C C . LEU A 1 115 ? -11.337 9.808 8.727 1.00 92.19 115 LEU A C 1
ATOM 880 O O . LEU A 1 115 ? -11.377 8.715 8.158 1.00 92.19 115 LEU A O 1
ATOM 884 N N . PHE A 1 116 ? -12.218 10.174 9.648 1.00 90.12 116 PHE A N 1
ATOM 885 C CA . PHE A 1 116 ? -13.256 9.263 10.111 1.00 90.12 116 PHE A CA 1
ATOM 886 C C . PHE A 1 116 ? -14.582 9.957 10.392 1.00 90.12 116 PHE A C 1
ATOM 888 O O . PHE A 1 116 ? -14.616 11.124 10.777 1.00 90.12 116 PHE A O 1
ATOM 895 N N . ASN A 1 117 ? -15.667 9.202 10.243 1.00 87.38 117 ASN A N 1
ATOM 896 C CA . ASN A 1 117 ? -17.010 9.576 10.673 1.00 87.38 117 ASN A CA 1
ATOM 897 C C . ASN A 1 117 ? -17.445 8.705 11.864 1.00 87.38 117 ASN A C 1
ATOM 899 O O . ASN A 1 117 ? -17.041 7.546 11.959 1.00 87.38 117 ASN A O 1
ATOM 903 N N . THR A 1 118 ? -18.269 9.257 12.756 1.00 80.06 118 THR A N 1
ATOM 904 C CA . THR A 1 118 ? -18.696 8.629 14.022 1.00 80.06 118 THR A CA 1
ATOM 905 C C . THR A 1 118 ? -20.220 8.633 14.167 1.00 80.06 118 THR A C 1
ATOM 907 O O . THR A 1 118 ? -20.897 9.345 13.424 1.00 80.06 118 THR A O 1
ATOM 910 N N . ASP A 1 119 ? -20.775 7.880 15.127 1.00 70.31 119 ASP A N 1
ATOM 911 C CA . ASP A 1 119 ? -22.232 7.662 15.274 1.00 70.31 119 ASP A CA 1
ATOM 912 C C . ASP A 1 119 ? -23.102 8.904 15.559 1.00 70.31 119 ASP A C 1
ATOM 914 O O . ASP A 1 119 ? -24.322 8.788 15.636 1.00 70.31 119 ASP A O 1
ATOM 918 N N . GLY A 1 120 ? -22.535 10.105 15.677 1.00 63.78 120 GLY A N 1
ATOM 919 C CA . GLY A 1 120 ? -23.304 11.337 15.908 1.00 63.78 120 GLY A CA 1
ATOM 920 C C . GLY A 1 120 ? -23.770 12.077 14.650 1.00 63.78 120 GLY A C 1
ATOM 921 O O . GLY A 1 120 ? -24.521 13.041 14.770 1.00 63.78 120 GLY A O 1
ATOM 922 N N . GLY A 1 121 ? -23.322 11.665 13.458 1.00 62.00 121 GLY A N 1
ATOM 923 C CA . GLY A 1 121 ? -23.515 12.433 12.225 1.00 62.00 121 GLY A CA 1
ATOM 924 C C . GLY A 1 121 ? -22.660 13.712 12.166 1.00 62.00 121 GLY A C 1
ATOM 925 O O . GLY A 1 121 ? -22.397 14.375 13.164 1.00 62.00 121 GLY A O 1
ATOM 926 N N . THR A 1 122 ? -22.197 14.051 10.960 1.00 53.09 122 THR A N 1
ATOM 927 C CA . THR A 1 122 ? -21.495 15.297 10.561 1.00 53.09 122 THR A CA 1
ATOM 928 C C . THR A 1 122 ? -20.274 15.757 11.371 1.00 53.09 122 THR A C 1
ATOM 930 O O . THR A 1 122 ? -19.814 16.878 11.172 1.00 53.09 122 THR A O 1
ATOM 933 N N . ILE A 1 123 ? -19.688 14.932 12.239 1.00 64.06 123 ILE A N 1
ATOM 934 C CA . ILE A 1 123 ? -18.399 15.259 12.863 1.00 64.06 123 ILE A CA 1
ATOM 935 C C . ILE A 1 123 ? -17.331 14.372 12.238 1.00 64.06 123 ILE A C 1
ATOM 937 O O . ILE A 1 123 ? -17.110 13.234 12.655 1.00 64.06 123 ILE A O 1
ATOM 941 N N . MET A 1 124 ? -16.682 14.919 11.209 1.00 75.62 124 MET A N 1
ATOM 942 C CA . MET A 1 124 ? -15.456 14.353 10.662 1.00 75.62 124 MET A CA 1
ATOM 943 C C . MET A 1 124 ? -14.313 14.633 11.636 1.00 75.62 124 MET A C 1
ATOM 945 O O . MET A 1 124 ? -14.021 15.788 11.945 1.00 75.62 124 MET A O 1
ATOM 949 N N . GLY A 1 125 ? -13.678 13.577 12.129 1.00 83.06 125 GLY A N 1
ATOM 950 C CA . GLY A 1 125 ? -12.459 13.673 12.922 1.00 83.06 125 GLY A CA 1
ATOM 951 C C . GLY A 1 125 ? -11.231 13.282 12.109 1.00 83.06 125 GLY A C 1
ATOM 952 O O . GLY A 1 125 ? -11.338 12.676 11.041 1.00 83.06 125 GLY A O 1
ATOM 953 N N . TYR A 1 126 ? -10.055 13.614 12.638 1.00 89.31 126 TYR A N 1
ATOM 954 C CA . TYR A 1 126 ? -8.782 13.145 12.103 1.00 89.31 126 TYR A CA 1
ATOM 955 C C . TYR A 1 126 ? -7.964 12.458 13.197 1.00 89.31 126 TYR A C 1
ATOM 957 O O . TYR A 1 126 ? -8.053 12.800 14.378 1.00 89.31 126 TYR A O 1
ATOM 965 N N . SER A 1 127 ? -7.153 11.481 12.809 1.00 90.94 127 SER A N 1
ATOM 966 C CA . SER A 1 127 ? -6.149 10.870 13.674 1.00 90.94 127 SER A CA 1
ATOM 967 C C . SER A 1 127 ? -4.821 10.821 12.948 1.00 90.94 127 SER A C 1
ATOM 969 O O . SER A 1 127 ? -4.785 10.387 11.806 1.00 90.94 127 SER A O 1
ATOM 971 N N . SER A 1 128 ? -3.739 11.213 13.620 1.00 92.06 128 SER A N 1
ATOM 972 C CA . SER A 1 128 ? -2.356 11.050 13.147 1.00 92.06 128 SER A CA 1
ATOM 973 C C . SER A 1 128 ? -1.688 9.763 13.658 1.00 92.06 128 SER A C 1
ATOM 975 O O . SER A 1 128 ? -0.486 9.556 13.493 1.00 92.06 128 SER A O 1
ATOM 977 N N . THR A 1 129 ? -2.449 8.909 14.347 1.00 93.75 129 THR A N 1
ATOM 978 C CA . THR A 1 129 ? -1.927 7.710 15.020 1.00 93.75 129 THR A CA 1
ATOM 979 C C . THR A 1 129 ? -2.293 6.433 14.276 1.00 93.75 129 THR A C 1
ATOM 981 O O . THR A 1 129 ? -1.536 5.464 14.304 1.00 93.75 129 THR A O 1
ATOM 984 N N . TYR A 1 130 ? -3.436 6.423 13.592 1.00 94.69 130 TYR A N 1
ATOM 985 C CA . TYR A 1 130 ? -4.004 5.212 13.013 1.00 94.69 130 TYR A CA 1
ATOM 986 C C . TYR A 1 130 ? -4.259 5.365 11.516 1.00 94.69 130 TYR A C 1
ATOM 988 O O . TYR A 1 130 ? -4.756 6.399 11.067 1.00 94.69 130 TYR A O 1
ATOM 996 N N . SER A 1 131 ? -3.947 4.307 10.761 1.00 94.50 131 SER A N 1
ATOM 997 C CA . SER A 1 131 ? -4.296 4.165 9.339 1.00 94.50 131 SER A CA 1
ATOM 998 C C . SER A 1 131 ? -5.783 3.852 9.165 1.00 94.50 131 SER A C 1
ATOM 1000 O O . SER A 1 131 ? -6.356 4.095 8.111 1.00 94.50 131 SER A O 1
ATOM 1002 N N . ILE A 1 132 ? -6.400 3.269 10.193 1.00 94.25 132 ILE A N 1
ATOM 1003 C CA . ILE A 1 132 ? -7.810 2.896 10.253 1.00 94.25 132 ILE A CA 1
ATOM 1004 C C . ILE A 1 132 ? -8.338 3.370 11.606 1.00 94.25 132 ILE A C 1
ATOM 1006 O O . ILE A 1 132 ? -7.798 2.976 12.640 1.00 94.25 132 ILE A O 1
ATOM 1010 N N . TYR A 1 133 ? -9.391 4.186 11.612 1.00 92.50 133 TYR A N 1
ATOM 1011 C CA . TYR A 1 133 ? -10.053 4.628 12.839 1.00 92.50 133 TYR A CA 1
ATOM 1012 C C . TYR A 1 133 ? -11.559 4.603 12.647 1.00 92.50 133 TYR A C 1
ATOM 1014 O O . TYR A 1 133 ? -12.153 5.513 12.086 1.00 92.50 133 TYR A O 1
ATOM 1022 N N . ASN A 1 134 ? -12.207 3.590 13.193 1.00 88.94 134 ASN A N 1
ATOM 1023 C CA . ASN A 1 134 ? -13.644 3.439 13.110 1.00 88.94 134 ASN A CA 1
ATOM 1024 C C . ASN A 1 134 ? -14.253 3.570 14.516 1.00 88.94 134 ASN A C 1
ATOM 1026 O O . ASN A 1 134 ? -14.108 2.669 15.344 1.00 88.94 134 ASN A O 1
ATOM 1030 N N . LYS A 1 135 ? -14.868 4.723 14.817 1.00 81.62 135 LYS A N 1
ATOM 1031 C CA . LYS A 1 135 ? -15.476 5.006 16.127 1.00 81.62 135 LYS A CA 1
ATOM 1032 C C . LYS A 1 135 ? -16.991 4.917 16.021 1.00 81.62 135 LYS A C 1
ATOM 1034 O O . LYS A 1 135 ? -17.584 5.785 15.394 1.00 81.62 135 LYS A O 1
ATOM 1039 N N . ARG A 1 136 ? -17.590 3.923 16.673 1.00 77.38 136 ARG A N 1
ATOM 1040 C CA . ARG A 1 136 ? -19.046 3.790 16.762 1.00 77.38 136 ARG A CA 1
ATOM 1041 C C . ARG A 1 136 ? -19.548 4.619 17.938 1.00 77.38 136 ARG A C 1
ATOM 1043 O O . ARG A 1 136 ? -19.833 5.802 17.801 1.00 77.38 136 ARG A O 1
ATOM 1050 N N . SER A 1 137 ? -19.439 4.074 19.144 1.00 72.31 137 SER A N 1
ATOM 1051 C CA . SER A 1 137 ? -19.850 4.706 20.400 1.00 72.31 137 SER A CA 1
ATOM 1052 C C . SER A 1 137 ? -18.724 4.693 21.441 1.00 72.31 137 SER A C 1
ATOM 1054 O O . SER A 1 137 ? -17.635 4.151 21.214 1.00 72.31 137 SER A O 1
ATOM 1056 N N . THR A 1 138 ? -18.955 5.308 22.605 1.00 66.62 138 THR A N 1
ATOM 1057 C CA . THR A 1 138 ? -18.046 5.190 23.755 1.00 66.62 138 THR A CA 1
ATOM 1058 C C . THR A 1 138 ? -17.879 3.712 24.119 1.00 66.62 138 THR A C 1
ATOM 1060 O O . THR A 1 138 ? -18.822 3.075 24.573 1.00 66.62 138 THR A O 1
ATOM 1063 N N . GLY A 1 139 ? -16.680 3.164 23.897 1.00 67.75 139 GLY A N 1
ATOM 1064 C CA . GLY A 1 139 ? -16.356 1.762 24.185 1.00 67.75 139 GLY A CA 1
ATOM 1065 C C . GLY A 1 139 ? -16.495 0.789 23.009 1.00 67.75 139 GLY A C 1
ATOM 1066 O O . GLY A 1 139 ? -16.207 -0.389 23.196 1.00 67.75 139 GLY A O 1
ATOM 1067 N N . ASN A 1 140 ? -16.880 1.259 21.816 1.00 81.19 140 ASN A N 1
ATOM 1068 C CA . ASN A 1 140 ? -16.932 0.439 20.607 1.00 81.19 140 ASN A CA 1
ATOM 1069 C C . ASN A 1 140 ? -16.107 1.070 19.474 1.00 81.19 140 ASN A C 1
ATOM 1071 O O . ASN A 1 140 ? -16.622 1.797 18.617 1.00 81.19 140 ASN A O 1
ATOM 1075 N N . VAL A 1 141 ? -14.793 0.856 19.536 1.00 86.88 141 VAL A N 1
ATOM 1076 C CA . VAL A 1 141 ? -13.803 1.485 18.658 1.00 86.88 141 VAL A CA 1
ATOM 1077 C C . VAL A 1 141 ? -12.929 0.417 18.029 1.00 86.88 141 VAL A C 1
ATOM 1079 O O . VAL A 1 141 ? -12.434 -0.471 18.718 1.00 86.88 141 VAL A O 1
ATOM 1082 N N . ILE A 1 142 ? -12.698 0.540 16.726 1.00 89.88 142 ILE A N 1
ATOM 1083 C CA . ILE A 1 142 ? -11.733 -0.276 15.999 1.00 89.88 142 ILE A CA 1
ATOM 1084 C C . ILE A 1 142 ? -10.662 0.647 15.443 1.00 89.88 142 ILE A C 1
ATOM 1086 O O . ILE A 1 142 ? -10.945 1.505 14.605 1.00 89.88 142 ILE A O 1
ATOM 1090 N N . THR A 1 143 ? -9.425 0.458 15.883 1.00 93.44 143 THR A N 1
ATOM 1091 C CA . THR A 1 143 ? -8.269 1.129 15.297 1.00 93.44 143 THR A CA 1
ATOM 1092 C C . THR A 1 143 ? -7.312 0.120 14.684 1.00 93.44 143 THR A C 1
ATOM 1094 O O . THR A 1 143 ? -7.208 -1.023 15.131 1.00 93.44 143 THR A O 1
ATOM 1097 N N . GLY A 1 144 ? -6.622 0.542 13.631 1.00 94.94 144 GLY A N 1
ATOM 1098 C CA . GLY A 1 144 ? -5.594 -0.239 12.961 1.00 94.94 144 GLY A CA 1
ATOM 1099 C C . GLY A 1 144 ? -4.449 0.658 12.516 1.00 94.94 144 GLY A C 1
ATOM 1100 O O . GLY A 1 144 ? -4.670 1.746 11.982 1.00 94.94 144 GLY A O 1
ATOM 1101 N N . ALA A 1 145 ? -3.219 0.205 12.730 1.00 95.25 145 ALA A N 1
ATOM 1102 C CA . ALA A 1 145 ? -2.024 0.868 12.223 1.00 95.25 145 ALA A CA 1
ATOM 1103 C C . ALA A 1 145 ? -1.092 -0.156 11.578 1.00 95.25 145 ALA A C 1
ATOM 1105 O O . ALA A 1 145 ? -0.792 -1.181 12.193 1.00 95.25 145 ALA A O 1
ATOM 1106 N N . VAL A 1 146 ? -0.598 0.120 10.364 1.00 95.44 146 VAL A N 1
ATOM 1107 C CA . VAL A 1 146 ? 0.482 -0.707 9.798 1.00 95.44 146 VAL A CA 1
ATOM 1108 C C . VAL A 1 146 ? 1.715 -0.525 10.688 1.00 95.44 146 VAL A C 1
ATOM 1110 O O . VAL A 1 146 ? 2.216 0.583 10.831 1.00 95.44 146 VAL A O 1
ATOM 1113 N N . THR A 1 147 ? 2.233 -1.555 11.334 1.00 93.81 147 THR A N 1
ATOM 1114 C CA . THR A 1 147 ? 3.423 -1.388 12.193 1.00 93.81 147 THR A CA 1
ATOM 1115 C C . THR A 1 147 ? 4.680 -1.934 11.544 1.00 93.81 147 THR A C 1
ATOM 1117 O O . THR A 1 147 ? 5.772 -1.505 11.903 1.00 93.81 147 THR A O 1
ATOM 1120 N N . ASN A 1 148 ? 4.540 -2.805 10.542 1.00 93.69 148 ASN A N 1
ATOM 1121 C CA . ASN A 1 148 ? 5.673 -3.341 9.806 1.00 93.69 148 ASN A CA 1
ATOM 1122 C C . ASN A 1 148 ? 5.362 -3.496 8.312 1.00 93.69 148 ASN A C 1
ATOM 1124 O O . ASN A 1 148 ? 4.234 -3.810 7.931 1.00 93.69 148 ASN A O 1
ATOM 1128 N N . TRP A 1 149 ? 6.377 -3.288 7.479 1.00 94.25 149 TRP A N 1
ATOM 1129 C CA . TRP A 1 149 ? 6.307 -3.424 6.025 1.00 94.25 149 TRP A CA 1
ATOM 1130 C C . TRP A 1 149 ? 7.101 -4.660 5.626 1.00 94.25 149 TRP A C 1
ATOM 1132 O O . TRP A 1 149 ? 8.274 -4.777 5.976 1.00 94.25 149 TRP A O 1
ATOM 1142 N N . LEU A 1 150 ? 6.455 -5.592 4.934 1.00 95.81 150 LEU A N 1
ATOM 1143 C CA . LEU A 1 150 ? 7.034 -6.886 4.595 1.00 95.81 150 LEU A CA 1
ATOM 1144 C C . LEU A 1 150 ? 7.566 -6.874 3.155 1.00 95.81 150 LEU A C 1
ATOM 1146 O O . LEU A 1 150 ? 7.350 -5.936 2.378 1.00 95.81 150 LEU A O 1
ATOM 1150 N N . ALA A 1 151 ? 8.290 -7.933 2.798 1.00 96.06 151 ALA A N 1
ATOM 1151 C CA . ALA A 1 151 ? 8.810 -8.112 1.446 1.00 96.06 151 ALA A CA 1
ATOM 1152 C C . ALA A 1 151 ? 7.698 -8.352 0.410 1.00 96.06 151 ALA A C 1
ATOM 1154 O O . ALA A 1 151 ? 7.866 -7.963 -0.739 1.00 96.06 151 ALA A O 1
ATOM 1155 N N . ASP A 1 152 ? 6.572 -8.943 0.818 1.00 96.81 152 ASP A N 1
ATOM 1156 C CA . ASP A 1 152 ? 5.434 -9.266 -0.054 1.00 96.81 152 ASP A CA 1
ATOM 1157 C C . ASP A 1 152 ? 4.092 -8.748 0.495 1.00 96.81 152 ASP A C 1
ATOM 1159 O O . ASP A 1 152 ? 3.028 -9.269 0.155 1.00 96.81 152 ASP A O 1
ATOM 1163 N N . GLY A 1 153 ? 4.133 -7.778 1.412 1.00 96.81 153 GLY A N 1
ATOM 1164 C CA . GLY A 1 153 ? 2.994 -7.537 2.283 1.00 96.81 153 GLY A CA 1
ATOM 1165 C C . GLY A 1 153 ? 3.194 -6.464 3.341 1.00 96.81 153 GLY A C 1
ATOM 1166 O O . GLY A 1 153 ? 4.129 -5.663 3.306 1.00 96.81 153 GLY A O 1
ATOM 1167 N N . PHE A 1 154 ? 2.310 -6.466 4.327 1.00 96.31 154 PHE A N 1
ATOM 1168 C CA . PHE A 1 154 ? 2.317 -5.527 5.443 1.00 96.31 154 PHE A CA 1
ATOM 1169 C C . PHE A 1 154 ? 1.721 -6.175 6.693 1.00 96.31 154 PHE A C 1
ATOM 1171 O O . PHE A 1 154 ? 0.976 -7.149 6.617 1.00 96.31 154 PHE A O 1
ATOM 1178 N N . TYR A 1 155 ? 2.037 -5.627 7.861 1.00 96.25 155 TYR A N 1
ATOM 1179 C CA . TYR A 1 155 ? 1.484 -6.066 9.137 1.00 96.25 155 TYR A CA 1
ATOM 1180 C C . TYR A 1 155 ? 0.698 -4.930 9.779 1.00 96.25 155 TYR A C 1
ATOM 1182 O O . TYR A 1 155 ? 1.223 -3.824 9.918 1.00 96.25 155 TYR A O 1
ATOM 1190 N N . ILE A 1 156 ? -0.531 -5.208 10.216 1.00 96.25 156 ILE A N 1
ATOM 1191 C CA . ILE A 1 156 ? -1.360 -4.259 10.967 1.00 96.25 156 ILE A CA 1
ATOM 1192 C C . ILE A 1 156 ? -1.579 -4.780 12.378 1.00 96.25 156 ILE A C 1
ATOM 1194 O O . ILE A 1 156 ? -1.963 -5.934 12.569 1.00 96.25 156 ILE A O 1
ATOM 1198 N N . TYR A 1 157 ? -1.393 -3.896 13.355 1.00 95.94 157 TYR A N 1
ATOM 1199 C CA . TYR A 1 157 ? -1.860 -4.127 14.713 1.00 95.94 157 TYR A CA 1
ATOM 1200 C C . TYR A 1 157 ? -3.229 -3.482 14.911 1.00 95.94 157 TYR A C 1
ATOM 1202 O O . TYR A 1 157 ? -3.391 -2.284 14.662 1.00 95.94 157 TYR A O 1
ATOM 1210 N N . TYR A 1 158 ? -4.196 -4.280 15.363 1.00 94.81 158 TYR A N 1
ATOM 1211 C CA . TYR A 1 158 ? -5.553 -3.825 15.631 1.00 94.81 158 TYR A CA 1
ATOM 1212 C C . TYR A 1 158 ? -5.844 -3.744 17.125 1.00 94.81 158 TYR A C 1
ATOM 1214 O O . TYR A 1 158 ? -5.551 -4.681 17.874 1.00 94.81 158 TYR A O 1
ATOM 1222 N N . THR A 1 159 ? -6.521 -2.672 17.524 1.00 93.31 159 THR A N 1
ATOM 1223 C CA . THR A 1 159 ? -7.140 -2.547 18.845 1.00 93.31 159 THR A CA 1
ATOM 1224 C C . THR A 1 159 ? -8.641 -2.424 18.658 1.00 93.31 159 THR A C 1
ATOM 1226 O O . THR A 1 159 ? -9.117 -1.499 18.001 1.00 93.31 159 THR A O 1
ATOM 1229 N N . LEU A 1 160 ? -9.384 -3.377 19.213 1.00 90.31 160 LEU A N 1
ATOM 1230 C CA . LEU A 1 160 ? -10.838 -3.399 19.200 1.00 90.31 160 LEU A CA 1
ATOM 1231 C C . LEU A 1 160 ? -11.361 -3.319 20.631 1.00 90.31 160 LEU A C 1
ATOM 1233 O O . LEU A 1 160 ? -10.914 -4.060 21.509 1.00 90.31 160 LEU A O 1
ATOM 1237 N N . THR A 1 161 ? -12.335 -2.444 20.844 1.00 88.50 161 THR A N 1
ATOM 1238 C CA . THR A 1 161 ? -13.188 -2.428 22.033 1.00 88.50 161 THR A CA 1
ATOM 1239 C C . THR A 1 161 ? -14.626 -2.753 21.627 1.00 88.50 161 THR A C 1
ATOM 1241 O O . THR A 1 161 ? -15.068 -2.353 20.552 1.00 88.50 161 THR A O 1
ATOM 1244 N N . GLY A 1 162 ? -15.346 -3.523 22.450 1.00 82.56 162 GLY A N 1
ATOM 1245 C CA . GLY A 1 162 ? -16.713 -3.974 22.152 1.00 82.56 162 GLY A CA 1
ATOM 1246 C C . GLY A 1 162 ? -16.795 -5.194 21.217 1.00 82.56 162 GLY A C 1
ATOM 1247 O O . GLY A 1 162 ? -15.835 -5.946 21.067 1.00 82.56 162 GLY A O 1
ATOM 1248 N N . THR A 1 163 ? -17.968 -5.418 20.614 1.00 70.00 163 THR A N 1
ATOM 1249 C CA . THR A 1 163 ? -18.305 -6.613 19.809 1.00 70.00 163 THR A CA 1
ATOM 1250 C C . THR A 1 163 ? -18.550 -6.262 18.341 1.00 70.00 163 THR A C 1
ATOM 1252 O O . THR A 1 163 ? -19.679 -6.324 17.854 1.00 70.00 163 THR A O 1
ATOM 1255 N N . SER A 1 164 ? -17.499 -5.864 17.630 1.00 72.56 164 SER A N 1
ATOM 1256 C CA . SER A 1 164 ? -17.636 -5.268 16.298 1.00 72.56 164 SER A CA 1
ATOM 1257 C C . SER A 1 164 ? -16.671 -5.843 15.277 1.00 72.56 164 SER A C 1
ATOM 1259 O O . SER A 1 164 ? -15.542 -6.196 15.609 1.00 72.56 164 SER A O 1
ATOM 1261 N N . SER A 1 165 ? -17.112 -5.867 14.016 1.00 87.44 165 SER A N 1
ATOM 1262 C CA . SER A 1 165 ? -16.277 -6.204 12.859 1.00 87.44 165 SER A CA 1
ATOM 1263 C C . SER A 1 165 ? -16.120 -5.009 11.926 1.00 87.44 165 SER A C 1
ATOM 1265 O O . SER A 1 165 ? -17.092 -4.301 11.673 1.00 87.44 165 SER A O 1
ATOM 1267 N N . VAL A 1 166 ? -14.920 -4.790 11.396 1.00 88.81 166 VAL A N 1
ATOM 1268 C CA . VAL A 1 166 ? -14.657 -3.799 10.343 1.00 88.81 166 VAL A CA 1
ATOM 1269 C C . VAL A 1 166 ? -14.379 -4.511 9.028 1.00 88.81 166 VAL A C 1
ATOM 1271 O O . VAL A 1 166 ? -13.574 -5.441 8.997 1.00 88.81 166 VAL A O 1
ATOM 1274 N N . ASP A 1 167 ? -15.011 -4.049 7.955 1.00 92.38 167 ASP A N 1
ATOM 1275 C CA . ASP A 1 167 ? -14.640 -4.408 6.593 1.00 92.38 167 ASP A CA 1
ATOM 1276 C C . ASP A 1 167 ? -13.679 -3.365 6.054 1.00 92.38 167 ASP A C 1
ATOM 1278 O O . ASP A 1 167 ? -13.950 -2.162 6.099 1.00 92.38 167 ASP A O 1
ATOM 1282 N N . VAL A 1 168 ? -12.560 -3.832 5.516 1.00 93.69 168 VAL A N 1
ATOM 1283 C CA . VAL A 1 168 ? -11.533 -2.972 4.949 1.00 93.69 168 VAL A CA 1
ATOM 1284 C C . VAL A 1 168 ? -11.309 -3.353 3.500 1.00 93.69 168 VAL A C 1
ATOM 1286 O O . VAL A 1 168 ? -11.126 -4.522 3.155 1.00 93.69 168 VAL A O 1
ATOM 1289 N N . ARG A 1 169 ? -11.328 -2.340 2.643 1.00 96.62 169 ARG A N 1
ATOM 1290 C CA . ARG A 1 169 ? -10.759 -2.382 1.300 1.00 96.62 169 ARG A CA 1
ATOM 1291 C C . ARG A 1 169 ? -9.464 -1.596 1.326 1.00 96.62 169 ARG A C 1
ATOM 1293 O O . ARG A 1 169 ? -9.373 -0.580 2.015 1.00 96.62 169 ARG A O 1
ATOM 1300 N N . TYR A 1 170 ? -8.467 -2.062 0.593 1.00 97.12 170 TYR A N 1
ATOM 1301 C CA . TYR A 1 170 ? -7.194 -1.369 0.536 1.00 97.12 170 TYR A CA 1
ATOM 1302 C C . TYR A 1 170 ? -6.598 -1.377 -0.863 1.00 97.12 170 TYR A C 1
ATOM 1304 O O . TYR A 1 170 ? -6.834 -2.296 -1.646 1.00 97.12 170 TYR A O 1
ATOM 1312 N N . LEU A 1 171 ? -5.806 -0.346 -1.138 1.00 96.94 171 LEU A N 1
ATOM 1313 C CA . LEU A 1 171 ? -4.917 -0.263 -2.287 1.00 96.94 171 LEU A CA 1
ATOM 1314 C C . LEU A 1 171 ? -3.484 -0.224 -1.763 1.00 96.94 171 LEU A C 1
ATOM 1316 O O . LEU A 1 171 ? -3.116 0.705 -1.044 1.00 96.94 171 LEU A O 1
ATOM 1320 N N . ALA A 1 172 ? -2.698 -1.229 -2.128 1.00 96.44 172 ALA A N 1
ATOM 1321 C CA . ALA A 1 172 ? -1.265 -1.274 -1.901 1.00 96.44 172 ALA A CA 1
ATOM 1322 C C . ALA A 1 172 ? -0.538 -0.862 -3.181 1.00 96.44 172 ALA A C 1
ATOM 1324 O O . ALA A 1 172 ? -0.851 -1.378 -4.256 1.00 96.44 172 ALA A O 1
ATOM 1325 N N . LEU A 1 173 ? 0.436 0.035 -3.055 1.00 94.88 173 LEU A N 1
ATOM 1326 C CA . LEU A 1 173 ? 1.320 0.451 -4.144 1.00 94.88 173 LEU A CA 1
ATOM 1327 C C . LEU A 1 173 ? 2.767 0.148 -3.756 1.00 94.88 173 LEU A C 1
ATOM 1329 O O . LEU A 1 173 ? 3.161 0.424 -2.619 1.00 94.88 173 LEU A O 1
ATOM 1333 N N . GLY A 1 174 ? 3.515 -0.467 -4.670 1.00 92.25 174 GLY A N 1
ATOM 1334 C CA . GLY A 1 174 ? 4.913 -0.887 -4.507 1.00 92.25 174 GLY A CA 1
ATOM 1335 C C . GLY A 1 174 ? 5.930 0.070 -5.097 1.00 92.25 174 GLY A C 1
ATOM 1336 O O . GLY A 1 174 ? 5.537 0.929 -5.913 1.0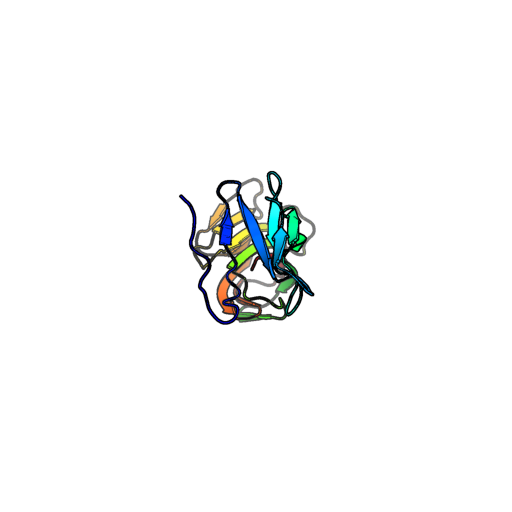0 92.25 174 GLY A O 1
#

Sequence (174 aa):
MRLRQPSGGGADLSFLTTNGDMVVRGLTDAERLASGAVNEFLMGQGAGLKPIWADFSFDYMNKHVGYFTRSVSGGVSYTGLSFSPKMMFFLAKDTTGSNNNWSVGWDYKTKKISLFNTDGGTIMGYSSTYSIYNKRSTGNVITGAVTNWLADGFYIYYTLTGTSSVDVRYLALG

Secondary structure (DSSP, 8-state):
--PPPPSSS-----EE-TTS-EEEE-SSSEEEEPPPPTTEEEE--STTSPPEEEE--GGGS-EEEEEEEE-S-EEEEE---SS--SEEEEEEEESSSSS-SEEEEEESSS--EEEEEBTTSS--EEESS-SEEEE-STT-EEEEEEEEE-SS-EEEEEEE-SS--EEEEEEEE-

Radius of gyration: 25.3 Å; chains: 1; bounding box: 66×29×61 Å

pLDDT: mean 84.34, std 13.31, range [38.0, 97.25]

Foldseek 3Di:
DDDDDPPDDDPQDWDADPQRWIFHDDPVHIDIGHHDDPQWDWADPDPPDHTDTDHDDPVPWQKDKDKDKDFDFFKDWDFDSQAFFQKKWKWKAFPDPDPAFIWTWMPRDQQIKIWHGECPPDDIDMDRHFRTWTYYDVQAIKGWHFPATDGGTTMIGIDGGDGTMMMMIMMTTD